Protein AF-A0A800CI66-F1 (afdb_monomer)

Structure (mmCIF, N/CA/C/O backbone):
data_AF-A0A800CI66-F1
#
_entry.id   AF-A0A800CI66-F1
#
loop_
_atom_site.group_PDB
_atom_site.id
_atom_site.type_symbol
_atom_site.label_atom_id
_atom_site.label_alt_id
_atom_site.label_comp_id
_atom_site.label_asym_id
_atom_site.label_entity_id
_atom_site.label_seq_id
_atom_site.pdbx_PDB_ins_c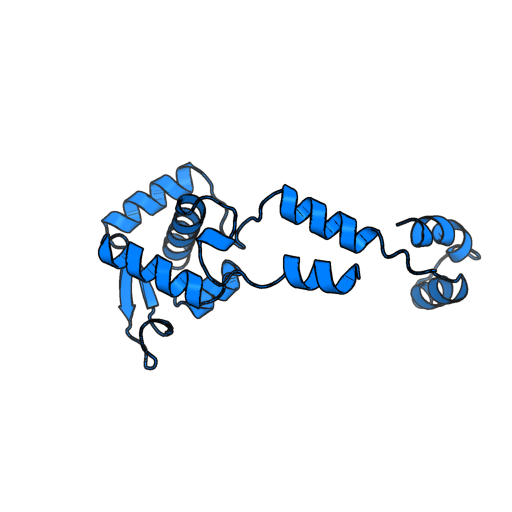ode
_atom_site.Cartn_x
_atom_site.Cartn_y
_atom_site.Cartn_z
_atom_site.occupancy
_atom_site.B_iso_or_equiv
_atom_site.auth_seq_id
_atom_site.auth_comp_id
_atom_site.auth_asym_id
_atom_site.auth_atom_id
_atom_site.pdbx_PDB_model_num
ATOM 1 N N . MET A 1 1 ? 24.582 8.486 -17.882 1.00 59.38 1 MET A N 1
ATOM 2 C CA . MET A 1 1 ? 23.494 9.438 -17.554 1.00 59.38 1 MET A CA 1
ATOM 3 C C . MET A 1 1 ? 22.130 8.753 -17.444 1.00 59.38 1 MET A C 1
ATOM 5 O O . MET A 1 1 ? 21.470 8.990 -16.444 1.00 59.38 1 MET A O 1
ATOM 9 N N . SER A 1 2 ? 21.747 7.854 -18.367 1.00 73.31 2 SER A N 1
ATOM 10 C CA . SER A 1 2 ? 20.479 7.088 -18.302 1.00 73.31 2 SER A CA 1
ATOM 11 C C . SER A 1 2 ? 20.281 6.310 -16.981 1.00 73.31 2 SER A C 1
ATOM 13 O O . SER A 1 2 ? 19.264 6.476 -16.314 1.00 73.31 2 SER A O 1
ATOM 15 N N . THR A 1 3 ? 21.295 5.570 -16.512 1.00 80.12 3 THR A N 1
ATOM 16 C CA . THR A 1 3 ? 21.186 4.747 -15.289 1.00 80.12 3 THR A CA 1
ATOM 17 C C . THR A 1 3 ? 20.944 5.560 -14.015 1.00 80.12 3 THR A C 1
ATOM 19 O O . THR A 1 3 ? 20.149 5.153 -13.180 1.00 80.12 3 THR A O 1
ATOM 22 N N . ALA A 1 4 ? 21.594 6.719 -13.861 1.00 86.56 4 ALA A N 1
ATOM 23 C CA . ALA A 1 4 ? 21.391 7.576 -12.690 1.00 86.56 4 ALA A CA 1
ATOM 24 C C . ALA A 1 4 ? 19.958 8.126 -12.646 1.00 86.56 4 ALA A C 1
ATOM 26 O O . ALA A 1 4 ? 19.330 8.108 -11.595 1.00 86.56 4 ALA A O 1
ATOM 27 N N . LYS A 1 5 ? 19.423 8.531 -13.807 1.00 87.56 5 LYS A N 1
ATOM 28 C CA . LYS A 1 5 ? 18.041 9.001 -13.940 1.00 87.56 5 LYS A CA 1
ATOM 29 C C . LYS A 1 5 ? 17.033 7.901 -13.593 1.00 87.56 5 LYS A C 1
ATOM 31 O O . LYS A 1 5 ? 16.102 8.159 -12.839 1.00 87.56 5 LYS A O 1
ATOM 36 N N . LEU A 1 6 ? 17.259 6.674 -14.074 1.00 88.62 6 LEU A N 1
ATOM 37 C CA . LEU A 1 6 ? 16.419 5.523 -13.731 1.00 88.62 6 LEU A CA 1
ATOM 38 C C . LEU A 1 6 ? 16.428 5.240 -12.223 1.00 88.62 6 LEU A C 1
ATOM 40 O O . LEU A 1 6 ? 15.379 5.012 -11.637 1.00 88.62 6 LEU A O 1
ATOM 44 N N . MET A 1 7 ? 17.598 5.297 -11.581 1.00 90.88 7 MET A N 1
ATOM 45 C CA . MET A 1 7 ? 17.712 5.082 -10.132 1.00 90.88 7 MET A CA 1
ATOM 46 C C . MET A 1 7 ? 16.986 6.157 -9.323 1.00 90.88 7 MET A C 1
ATOM 48 O O . MET A 1 7 ? 16.417 5.848 -8.282 1.00 90.88 7 MET A O 1
ATOM 52 N N . THR A 1 8 ? 16.983 7.407 -9.794 1.00 90.88 8 THR A N 1
ATOM 53 C CA . THR A 1 8 ? 16.201 8.480 -9.169 1.00 90.88 8 THR A CA 1
ATOM 54 C C . THR A 1 8 ? 14.700 8.241 -9.315 1.00 90.88 8 THR A C 1
ATOM 56 O O . THR A 1 8 ? 13.977 8.403 -8.340 1.00 90.88 8 THR A O 1
ATOM 59 N N . LEU A 1 9 ? 14.240 7.819 -10.495 1.00 90.12 9 LEU A N 1
ATOM 60 C CA . LEU A 1 9 ? 12.824 7.550 -10.763 1.00 90.12 9 LEU A CA 1
ATOM 61 C C . LEU A 1 9 ? 12.292 6.338 -9.979 1.00 90.12 9 LEU A C 1
ATOM 63 O O . LEU A 1 9 ? 11.158 6.345 -9.520 1.00 90.12 9 LEU A O 1
ATOM 67 N N . LEU A 1 10 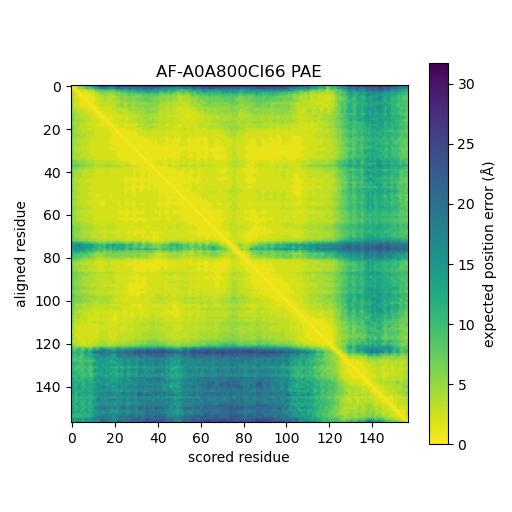? 13.119 5.305 -9.794 1.00 90.81 10 LEU A N 1
ATOM 68 C CA . LEU A 1 10 ? 12.773 4.093 -9.041 1.00 90.81 10 LEU A CA 1
ATOM 69 C C . LEU A 1 10 ? 13.034 4.211 -7.530 1.00 90.81 10 LEU A C 1
ATOM 71 O O . LEU A 1 10 ? 12.877 3.228 -6.800 1.00 90.81 10 LEU A O 1
ATOM 75 N N . ALA A 1 11 ? 13.480 5.374 -7.050 1.00 92.38 11 ALA A N 1
ATOM 76 C CA . ALA A 1 11 ? 13.741 5.575 -5.634 1.00 92.38 11 ALA A CA 1
ATOM 77 C C . ALA A 1 11 ? 12.439 5.423 -4.823 1.00 92.38 11 ALA A C 1
ATOM 79 O O . ALA A 1 11 ? 11.379 5.875 -5.260 1.00 92.38 11 ALA A O 1
ATOM 80 N N . PRO A 1 12 ? 12.487 4.808 -3.629 1.00 91.38 12 PRO A N 1
ATOM 81 C CA . PRO A 1 12 ? 11.289 4.619 -2.825 1.00 91.38 12 PRO A CA 1
ATOM 82 C C . PRO A 1 12 ? 10.708 5.969 -2.399 1.00 91.38 12 PRO A C 1
ATOM 84 O O . PRO A 1 12 ? 11.408 6.814 -1.833 1.00 91.38 12 PRO A O 1
ATOM 87 N N . ALA A 1 13 ? 9.405 6.152 -2.614 1.00 93.12 13 ALA A N 1
ATOM 88 C CA . ALA A 1 13 ? 8.688 7.300 -2.085 1.00 93.12 13 ALA A CA 1
ATOM 89 C C . ALA A 1 13 ? 8.714 7.267 -0.548 1.00 93.12 13 ALA A C 1
ATOM 91 O O . ALA A 1 13 ? 8.308 6.290 0.086 1.00 93.12 13 ALA A O 1
ATOM 92 N N . MET A 1 14 ? 9.206 8.352 0.051 1.00 94.00 14 MET A N 1
ATOM 93 C CA . MET A 1 14 ? 9.339 8.488 1.508 1.00 94.00 14 MET A CA 1
ATOM 94 C C . MET A 1 14 ? 8.180 9.259 2.150 1.00 94.00 14 MET A C 1
ATOM 96 O O . MET A 1 14 ? 8.096 9.318 3.378 1.00 94.00 14 MET A O 1
ATOM 100 N N . THR A 1 15 ? 7.300 9.835 1.329 1.00 93.81 15 THR A N 1
ATOM 101 C CA . THR A 1 15 ? 6.084 10.552 1.728 1.00 93.81 15 THR A CA 1
ATOM 102 C C . THR A 1 15 ? 4.930 10.155 0.809 1.00 93.81 15 THR A C 1
ATOM 104 O O . THR A 1 15 ? 5.155 9.613 -0.275 1.00 93.81 15 THR A O 1
ATOM 107 N N . VAL A 1 16 ? 3.694 10.401 1.245 1.00 92.56 16 VAL A N 1
ATOM 108 C CA . VAL A 1 16 ? 2.491 10.043 0.477 1.00 92.56 16 VAL A CA 1
ATOM 109 C C . VAL A 1 16 ? 2.383 10.903 -0.784 1.00 92.56 16 VAL A C 1
ATOM 111 O O . VAL A 1 16 ? 2.012 10.409 -1.842 1.00 92.56 16 VAL A O 1
ATOM 114 N N . GLU A 1 17 ? 2.766 12.175 -0.691 1.00 91.81 17 GLU A N 1
ATOM 115 C CA . GLU A 1 17 ? 2.719 13.147 -1.787 1.00 91.81 17 GLU A CA 1
ATOM 116 C C . GLU A 1 17 ? 3.631 12.733 -2.949 1.00 91.81 17 GLU A C 1
ATOM 118 O O . GLU A 1 17 ? 3.308 12.970 -4.110 1.00 91.81 17 GLU A O 1
ATOM 123 N N . ASN A 1 18 ? 4.735 12.045 -2.641 1.00 92.81 18 ASN A N 1
ATOM 124 C CA . ASN A 1 18 ? 5.693 11.561 -3.632 1.00 92.81 18 ASN A CA 1
ATOM 125 C C . ASN A 1 18 ? 5.241 10.273 -4.341 1.00 92.81 18 ASN A C 1
ATOM 127 O O . ASN A 1 18 ? 5.961 9.794 -5.209 1.00 92.81 18 ASN A O 1
ATOM 131 N N . LEU A 1 19 ? 4.089 9.690 -3.985 1.00 93.12 19 LEU A N 1
ATOM 132 C CA . LEU A 1 19 ? 3.550 8.521 -4.693 1.00 93.12 19 LEU A CA 1
ATOM 133 C C . LEU A 1 19 ? 2.924 8.882 -6.047 1.00 93.12 19 LEU A C 1
ATOM 135 O O . LEU A 1 19 ? 2.659 7.987 -6.843 1.00 93.12 19 LEU A O 1
ATOM 139 N N . GLY A 1 20 ? 2.625 10.164 -6.287 1.00 93.12 20 GLY A N 1
ATOM 140 C CA . GLY A 1 20 ? 2.016 10.627 -7.539 1.00 93.12 2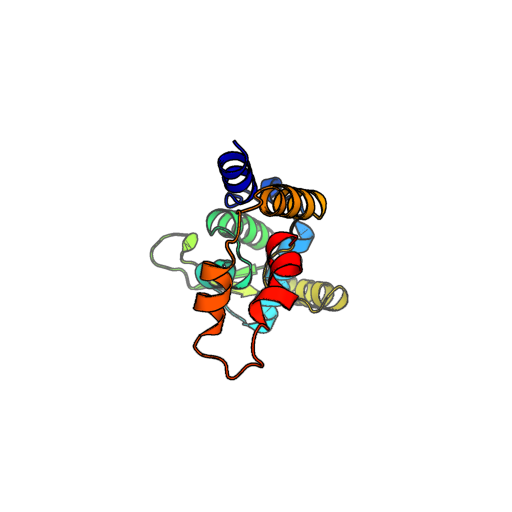0 GLY A CA 1
ATOM 141 C C . GLY A 1 20 ? 0.574 10.150 -7.764 1.00 93.12 20 GLY A C 1
ATOM 142 O O . GLY A 1 20 ? 0.019 10.354 -8.839 1.00 93.12 20 GLY A O 1
ATOM 143 N N . ILE A 1 21 ? -0.059 9.538 -6.760 1.00 94.81 21 ILE A N 1
ATOM 144 C CA . ILE A 1 21 ? -1.425 9.005 -6.833 1.00 94.81 21 ILE A CA 1
ATOM 145 C C . ILE A 1 21 ? -2.318 9.582 -5.725 1.00 94.81 21 ILE A C 1
ATOM 147 O O . ILE A 1 21 ? -1.815 10.029 -4.690 1.00 94.81 21 ILE A O 1
ATOM 151 N N . PRO A 1 22 ? -3.655 9.555 -5.887 1.00 95.69 22 PRO A N 1
ATOM 152 C CA . PRO A 1 22 ? -4.568 10.043 -4.860 1.00 95.69 22 PRO A CA 1
ATOM 153 C C . PRO A 1 22 ? -4.422 9.285 -3.534 1.00 95.69 22 PRO A C 1
ATOM 155 O O . PRO A 1 22 ? -4.497 8.058 -3.502 1.00 95.69 22 PRO A O 1
ATOM 158 N N . VAL A 1 23 ? -4.320 10.012 -2.417 1.00 95.62 23 VAL A N 1
ATOM 159 C CA . VAL A 1 23 ? -4.201 9.423 -1.065 1.00 95.62 23 VAL A CA 1
ATOM 160 C C . VAL A 1 23 ? -5.350 8.464 -0.744 1.00 95.62 23 VAL A C 1
ATOM 162 O O . VAL A 1 23 ? -5.130 7.408 -0.153 1.00 95.62 23 VAL A O 1
ATOM 165 N N . GLY A 1 24 ? -6.568 8.791 -1.188 1.00 96.12 24 GLY A N 1
ATOM 166 C CA . GLY A 1 24 ? -7.743 7.938 -0.996 1.00 96.12 24 GLY A CA 1
ATOM 167 C C . GLY A 1 24 ? -7.592 6.547 -1.623 1.00 96.12 24 GLY A C 1
ATOM 168 O O . GLY A 1 24 ? -8.067 5.574 -1.052 1.00 96.12 24 GLY A O 1
ATOM 169 N N . LEU A 1 25 ? -6.855 6.417 -2.733 1.00 96.12 25 LEU A N 1
ATOM 170 C CA . LEU A 1 25 ? -6.569 5.114 -3.346 1.00 96.12 25 LEU A CA 1
ATOM 171 C C . LEU A 1 25 ? -5.669 4.253 -2.449 1.00 96.12 25 LEU A C 1
ATOM 173 O O . LEU A 1 25 ? -5.858 3.040 -2.354 1.00 96.12 25 LEU A O 1
ATOM 177 N N . VAL A 1 26 ? -4.707 4.887 -1.773 1.00 97.31 26 VAL A N 1
ATOM 178 C CA . VAL A 1 26 ? -3.818 4.219 -0.816 1.00 97.31 26 VAL A CA 1
ATOM 179 C C . VAL A 1 26 ? -4.606 3.767 0.411 1.00 97.31 26 VAL A C 1
ATOM 181 O O . VAL A 1 26 ? -4.471 2.624 0.840 1.00 97.31 26 VAL A O 1
ATOM 184 N N . GLN A 1 27 ? -5.469 4.636 0.944 1.00 97.62 27 GLN A N 1
ATOM 185 C CA . GLN A 1 27 ? -6.341 4.313 2.076 1.00 97.62 27 GLN A CA 1
ATOM 186 C C . GLN A 1 27 ? -7.317 3.178 1.742 1.00 97.62 27 GLN A C 1
ATOM 188 O O . GLN A 1 27 ? -7.475 2.263 2.545 1.00 97.62 27 GLN A O 1
ATOM 193 N N . ASP A 1 28 ? -7.910 3.183 0.546 1.00 97.94 28 ASP A N 1
ATOM 194 C CA . ASP A 1 28 ? -8.771 2.100 0.062 1.00 97.94 28 ASP A CA 1
ATOM 195 C C . ASP A 1 28 ? -8.033 0.755 0.037 1.00 97.94 28 ASP A C 1
ATOM 197 O O . ASP A 1 28 ? -8.575 -0.258 0.472 1.00 97.94 28 ASP A O 1
ATOM 201 N N . LEU A 1 29 ? -6.778 0.733 -0.425 1.00 98.12 29 LEU A N 1
ATOM 202 C CA . LEU A 1 29 ? -5.946 -0.475 -0.397 1.00 98.12 29 LEU A CA 1
ATOM 203 C C . LEU A 1 29 ? -5.614 -0.930 1.029 1.00 98.12 29 LEU A C 1
ATOM 205 O O . LEU A 1 29 ? -5.655 -2.131 1.293 1.00 98.12 29 LEU A O 1
ATOM 209 N N . ILE A 1 30 ? -5.340 0.003 1.948 1.00 98.38 30 ILE A N 1
ATOM 210 C CA . ILE A 1 30 ? -5.141 -0.306 3.374 1.00 98.38 30 ILE A CA 1
ATOM 211 C C . ILE A 1 30 ? -6.406 -0.946 3.956 1.00 98.38 30 ILE A C 1
ATOM 213 O O . ILE A 1 30 ? -6.315 -1.986 4.607 1.00 98.38 30 ILE A O 1
ATOM 217 N N . PHE A 1 31 ? -7.583 -0.367 3.695 1.00 98.56 31 PHE A N 1
ATOM 218 C CA . PHE A 1 31 ? -8.856 -0.908 4.172 1.00 98.56 31 PHE A CA 1
ATOM 219 C C . PHE A 1 31 ? -9.119 -2.314 3.637 1.00 98.56 31 PHE A C 1
ATOM 221 O O . PHE A 1 31 ? -9.475 -3.199 4.412 1.00 98.56 31 PHE A O 1
ATOM 228 N N . ARG A 1 32 ? -8.909 -2.539 2.336 1.00 98.56 32 ARG A N 1
ATOM 229 C CA . ARG A 1 32 ? -9.103 -3.862 1.729 1.00 98.56 32 ARG A CA 1
ATOM 230 C C . ARG A 1 32 ? -8.125 -4.902 2.271 1.00 98.56 32 ARG A C 1
ATOM 232 O O . ARG A 1 32 ? -8.522 -6.042 2.491 1.00 98.56 32 ARG A O 1
ATOM 239 N N . LEU A 1 33 ? -6.870 -4.520 2.516 1.00 98.50 33 LEU A N 1
ATOM 240 C CA . LEU A 1 33 ? -5.886 -5.432 3.100 1.00 98.50 33 LEU A CA 1
ATOM 241 C C . LEU A 1 33 ? -6.255 -5.814 4.537 1.00 98.50 33 LEU A C 1
ATOM 243 O O . LEU A 1 33 ? -6.262 -6.998 4.859 1.00 98.50 33 LEU A O 1
ATOM 247 N N . LEU A 1 34 ? -6.618 -4.836 5.372 1.00 98.50 34 LEU A N 1
ATOM 248 C CA . LEU A 1 34 ? -7.074 -5.095 6.740 1.00 98.50 34 LEU A CA 1
ATOM 249 C C . LEU A 1 34 ? -8.348 -5.942 6.773 1.00 98.50 34 LEU A C 1
ATOM 251 O O . LEU A 1 34 ? -8.478 -6.831 7.599 1.00 98.50 34 LEU A O 1
ATOM 255 N N . PHE A 1 35 ? -9.290 -5.708 5.865 1.00 98.19 35 PHE A N 1
ATOM 256 C CA . PHE A 1 35 ? -10.492 -6.534 5.787 1.00 98.19 35 PHE A CA 1
ATOM 257 C C . PHE A 1 35 ? -10.165 -7.990 5.418 1.00 98.19 35 PHE A C 1
ATOM 259 O O . PHE A 1 35 ? -10.749 -8.908 5.985 1.00 98.19 35 PHE A O 1
ATOM 266 N N . ASN A 1 36 ? -9.223 -8.210 4.493 1.00 96.94 36 ASN A N 1
ATOM 267 C CA . ASN A 1 36 ? -8.840 -9.554 4.051 1.00 96.94 36 ASN A CA 1
ATOM 268 C C . ASN A 1 36 ? -7.992 -10.319 5.075 1.00 96.94 36 ASN A C 1
ATOM 270 O O . ASN A 1 36 ? -8.165 -11.527 5.219 1.00 96.94 36 ASN A O 1
ATOM 274 N N . GLU A 1 37 ? -7.047 -9.650 5.737 1.00 97.44 37 GLU A N 1
ATOM 275 C CA . GLU A 1 37 ? -6.077 -10.293 6.638 1.00 97.44 37 GLU A CA 1
ATOM 276 C C . GLU A 1 37 ? -6.417 -10.107 8.130 1.00 97.44 37 GLU A C 1
ATOM 278 O O . GLU A 1 37 ? -5.822 -10.763 8.985 1.00 97.44 37 GLU A O 1
ATOM 283 N N . GLY A 1 38 ? -7.393 -9.255 8.453 1.00 97.12 38 GLY A N 1
ATOM 284 C CA . GLY A 1 38 ? -7.743 -8.862 9.814 1.00 97.12 38 GLY A CA 1
ATOM 285 C C . GLY A 1 38 ? -6.722 -7.881 10.386 1.00 97.12 38 GLY A C 1
ATOM 286 O O . GLY A 1 38 ? -6.667 -6.710 10.009 1.00 97.12 38 GLY A O 1
ATOM 287 N N . ASP A 1 39 ? -5.902 -8.381 11.304 1.00 97.69 39 ASP A N 1
ATOM 288 C CA . ASP A 1 39 ? -4.899 -7.595 12.011 1.00 97.69 39 ASP A CA 1
ATOM 289 C C . ASP A 1 39 ? -3.569 -7.598 11.253 1.00 97.69 39 ASP A C 1
ATOM 291 O O . ASP A 1 39 ? -2.920 -8.634 11.098 1.00 97.69 39 ASP A O 1
ATOM 295 N N . VAL A 1 40 ? -3.121 -6.421 10.814 1.00 98.25 40 VAL A N 1
ATOM 296 C CA . VAL A 1 40 ? -1.957 -6.278 9.930 1.00 98.25 40 VAL A CA 1
ATOM 297 C C . VAL A 1 40 ? -0.924 -5.343 10.552 1.00 98.25 40 VAL A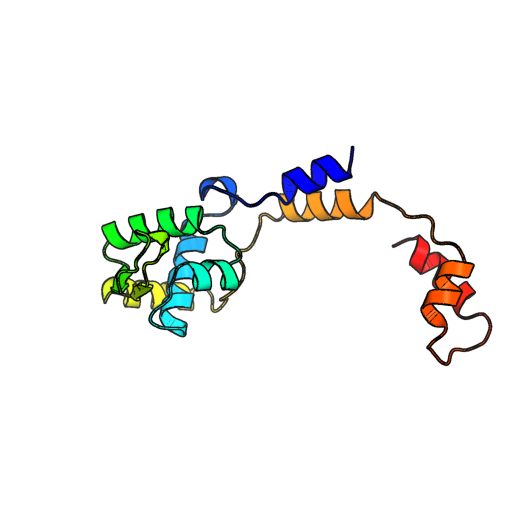 C 1
ATOM 299 O O . VAL A 1 40 ? -1.226 -4.230 10.983 1.00 98.25 40 VAL A O 1
ATOM 302 N N . ASN A 1 41 ? 0.331 -5.789 10.612 1.00 97.19 41 ASN A N 1
ATOM 303 C CA . ASN A 1 41 ? 1.449 -4.955 11.059 1.00 97.19 41 ASN A CA 1
ATOM 304 C C . ASN A 1 41 ? 2.091 -4.189 9.888 1.00 97.19 41 ASN A C 1
ATOM 306 O O . ASN A 1 41 ? 1.939 -4.556 8.724 1.00 97.19 41 ASN A O 1
ATOM 310 N N . ILE A 1 42 ? 2.843 -3.124 10.189 1.00 96.62 42 ILE A N 1
ATOM 311 C CA . ILE A 1 42 ? 3.454 -2.262 9.157 1.00 96.62 42 ILE A CA 1
ATOM 312 C C . ILE A 1 42 ? 4.394 -3.030 8.218 1.00 96.62 42 ILE A C 1
ATOM 314 O O . ILE A 1 42 ? 4.417 -2.740 7.024 1.00 96.62 42 ILE A O 1
ATOM 318 N N . ALA A 1 43 ? 5.128 -4.033 8.709 1.00 95.38 43 ALA A N 1
ATOM 319 C CA . ALA A 1 43 ? 5.997 -4.841 7.852 1.00 95.38 43 ALA A CA 1
ATOM 320 C C . ALA A 1 43 ? 5.191 -5.604 6.787 1.00 95.38 43 ALA A C 1
ATOM 322 O O . ALA A 1 43 ? 5.585 -5.629 5.620 1.00 95.38 43 ALA A O 1
ATOM 323 N N . ARG A 1 44 ? 4.030 -6.151 7.165 1.00 97.38 44 ARG A N 1
ATOM 324 C CA . ARG A 1 44 ? 3.117 -6.831 6.244 1.00 97.38 44 ARG A CA 1
ATOM 325 C C . ARG A 1 44 ? 2.489 -5.865 5.238 1.00 97.38 44 ARG A C 1
ATOM 327 O O . ARG A 1 44 ? 2.453 -6.173 4.049 1.00 97.38 44 ARG A O 1
ATOM 334 N N . PHE A 1 45 ? 2.087 -4.667 5.672 1.00 97.94 45 PHE A N 1
ATOM 335 C CA . PHE A 1 45 ? 1.657 -3.611 4.746 1.00 97.94 45 PHE A CA 1
ATOM 336 C C . PHE A 1 45 ? 2.747 -3.277 3.719 1.00 97.94 45 PHE A C 1
ATOM 338 O O . PHE A 1 45 ? 2.467 -3.221 2.523 1.00 97.94 45 PHE A O 1
ATOM 345 N N . SER A 1 46 ? 3.992 -3.083 4.163 1.00 96.94 46 SER A N 1
ATOM 346 C CA . SER A 1 46 ? 5.122 -2.788 3.277 1.00 96.94 46 SER A CA 1
ATOM 347 C C . SER A 1 46 ? 5.374 -3.896 2.261 1.00 96.94 46 SER A C 1
ATOM 349 O O . SER A 1 46 ? 5.614 -3.604 1.091 1.00 96.94 46 SER A O 1
ATOM 351 N N . GLU A 1 47 ? 5.297 -5.156 2.689 1.00 97.50 47 GLU A N 1
ATOM 352 C CA . GLU A 1 47 ? 5.480 -6.320 1.822 1.00 97.50 47 GLU A CA 1
ATOM 353 C C . GLU A 1 47 ? 4.412 -6.388 0.721 1.00 97.50 47 GLU A C 1
ATOM 355 O O . GLU A 1 47 ? 4.744 -6.515 -0.459 1.00 97.50 47 GLU A O 1
ATOM 360 N N . VAL A 1 48 ? 3.134 -6.271 1.097 1.00 98.12 48 VAL A N 1
ATOM 361 C CA . VAL A 1 48 ? 2.005 -6.435 0.169 1.00 98.12 48 VAL A CA 1
ATOM 362 C C . VAL A 1 48 ? 1.843 -5.216 -0.736 1.00 98.12 48 VAL A C 1
ATOM 364 O O . VAL A 1 48 ? 1.682 -5.357 -1.948 1.00 98.12 48 VAL A O 1
ATOM 367 N N . MET A 1 49 ? 1.903 -4.013 -0.161 1.00 97.69 49 MET A N 1
ATOM 368 C CA . MET A 1 49 ? 1.632 -2.763 -0.874 1.00 97.69 49 MET A CA 1
ATOM 369 C C . MET A 1 49 ? 2.866 -2.181 -1.568 1.00 97.69 49 MET A C 1
ATOM 371 O O . MET A 1 49 ? 2.728 -1.304 -2.419 1.00 97.69 49 MET A O 1
ATOM 375 N N . GLY A 1 50 ? 4.071 -2.652 -1.236 1.00 96.81 50 GLY A N 1
ATOM 376 C CA . GLY A 1 50 ? 5.319 -2.128 -1.794 1.00 96.81 50 GLY A CA 1
ATOM 377 C C . GLY A 1 50 ? 5.657 -0.708 -1.329 1.00 96.81 50 GLY A C 1
ATOM 378 O O . GLY A 1 50 ? 6.389 -0.004 -2.018 1.00 96.81 50 GLY A O 1
ATOM 379 N N . LEU A 1 51 ? 5.117 -0.273 -0.185 1.00 96.62 51 LEU A N 1
ATOM 380 C CA . LEU A 1 51 ? 5.341 1.062 0.370 1.00 96.62 51 LEU A CA 1
ATOM 381 C C . LEU A 1 51 ? 6.415 1.060 1.455 1.00 96.62 51 LEU A C 1
ATOM 383 O O . LEU A 1 51 ? 6.506 0.139 2.270 1.00 96.62 51 LEU A O 1
ATOM 387 N N . HIS A 1 52 ? 7.188 2.143 1.521 1.00 96.19 52 HIS A N 1
ATOM 388 C CA . HIS A 1 52 ? 8.150 2.336 2.598 1.00 96.19 52 HIS A CA 1
ATOM 389 C C . HIS A 1 52 ? 7.423 2.469 3.959 1.00 96.19 52 HIS A C 1
ATOM 391 O O . HIS A 1 52 ? 6.439 3.214 4.040 1.00 96.19 52 HIS A O 1
ATOM 397 N N . PRO A 1 53 ? 7.914 1.841 5.051 1.00 95.19 53 PRO A N 1
ATOM 398 C CA . PRO A 1 53 ? 7.256 1.862 6.364 1.00 95.19 53 PRO A CA 1
ATOM 399 C C . PRO A 1 53 ? 6.900 3.261 6.878 1.00 95.19 53 PRO A C 1
ATOM 401 O O . PRO A 1 53 ? 5.865 3.449 7.501 1.00 95.19 53 PRO A O 1
ATOM 404 N N . ARG A 1 54 ? 7.732 4.265 6.573 1.00 94.44 54 ARG A N 1
ATOM 405 C CA . ARG A 1 54 ? 7.496 5.670 6.953 1.00 94.44 54 ARG A CA 1
ATOM 406 C C . ARG A 1 54 ? 6.208 6.257 6.359 1.00 94.44 54 ARG A C 1
ATOM 408 O O . ARG A 1 54 ? 5.533 7.029 7.030 1.00 94.44 54 ARG A O 1
ATOM 415 N N . VAL A 1 55 ? 5.880 5.907 5.115 1.00 96.12 55 VAL A N 1
ATOM 416 C CA . VAL A 1 55 ? 4.652 6.369 4.444 1.00 96.12 55 VAL A CA 1
ATOM 417 C C . VAL A 1 55 ? 3.434 5.748 5.123 1.00 96.12 55 VAL A C 1
ATOM 419 O O . VAL A 1 55 ? 2.469 6.441 5.438 1.00 96.12 55 VAL A O 1
ATOM 422 N N . LEU A 1 56 ? 3.519 4.447 5.409 1.00 97.06 56 LEU A N 1
ATOM 423 C CA . LEU A 1 56 ? 2.473 3.694 6.096 1.00 97.06 56 LEU A CA 1
ATOM 424 C C . LEU A 1 56 ? 2.255 4.188 7.527 1.00 97.06 56 LEU A C 1
ATOM 426 O O . LEU A 1 56 ? 1.113 4.381 7.922 1.00 97.06 56 LEU A O 1
ATOM 430 N N . ASP A 1 57 ? 3.323 4.444 8.282 1.00 95.38 57 ASP A N 1
ATOM 431 C CA . ASP A 1 57 ? 3.249 4.961 9.653 1.00 95.38 57 ASP A CA 1
ATOM 432 C C . ASP A 1 57 ? 2.498 6.302 9.720 1.00 95.38 57 ASP A C 1
ATOM 434 O O . ASP A 1 57 ? 1.618 6.486 10.565 1.00 95.38 57 ASP A O 1
ATOM 438 N N . GLY A 1 58 ? 2.772 7.210 8.774 1.00 94.94 58 GLY A N 1
ATOM 439 C CA . GLY A 1 58 ? 2.052 8.478 8.644 1.00 94.94 58 GLY A CA 1
ATOM 440 C C . GLY A 1 58 ? 0.567 8.291 8.319 1.00 94.94 58 GLY A C 1
ATOM 441 O O . GLY A 1 58 ? -0.289 8.848 9.009 1.00 94.94 58 GLY A O 1
ATOM 442 N N . LEU A 1 59 ? 0.251 7.464 7.316 1.00 96.81 59 LEU A N 1
ATOM 443 C CA . LEU A 1 59 ? -1.131 7.196 6.898 1.00 96.81 59 LEU A CA 1
ATOM 444 C C . LEU A 1 59 ? -1.947 6.500 7.987 1.00 96.81 59 LEU A C 1
ATOM 446 O O . LEU A 1 59 ? -3.049 6.938 8.308 1.00 96.81 59 LEU A O 1
ATOM 450 N N . LEU A 1 60 ? -1.406 5.445 8.593 1.00 97.69 60 LEU A N 1
ATOM 451 C CA . LEU A 1 60 ? -2.079 4.694 9.651 1.00 97.69 60 LEU A CA 1
ATOM 452 C C . LEU A 1 60 ? -2.279 5.560 10.898 1.00 97.69 60 LEU A C 1
ATOM 454 O O . LEU A 1 60 ? -3.323 5.476 11.543 1.00 97.69 60 LEU A O 1
ATOM 458 N N . SER A 1 61 ? -1.335 6.457 11.201 1.00 96.19 61 SER A N 1
ATOM 459 C CA . SER A 1 61 ? -1.501 7.440 12.274 1.00 96.19 61 SER A CA 1
ATOM 460 C C . SER A 1 61 ? -2.668 8.395 12.012 1.00 96.19 61 SER A C 1
ATOM 462 O O . SER A 1 61 ? -3.461 8.635 12.924 1.00 96.19 61 SER A O 1
ATOM 464 N N . GLN A 1 62 ? -2.816 8.897 10.782 1.00 96.75 62 GLN A N 1
ATOM 465 C CA . GLN A 1 62 ? -3.953 9.739 10.385 1.00 96.75 62 GLN A CA 1
ATOM 466 C C . GLN A 1 62 ? -5.274 8.959 10.422 1.00 96.75 62 GLN A C 1
ATOM 468 O O . GLN A 1 62 ? -6.235 9.390 11.054 1.00 96.75 62 GLN A O 1
ATOM 473 N N . MET A 1 63 ? -5.312 7.761 9.835 1.00 98.00 63 MET A N 1
ATOM 474 C CA . MET A 1 63 ? -6.508 6.911 9.823 1.00 98.00 63 MET A CA 1
ATOM 475 C C . MET A 1 63 ? -6.953 6.514 11.239 1.00 98.00 63 MET A C 1
ATOM 477 O O . MET A 1 63 ? -8.154 6.378 11.493 1.00 98.00 63 MET A O 1
ATOM 481 N N . LYS A 1 64 ? -6.003 6.361 12.171 1.00 97.69 64 LYS A N 1
ATOM 482 C CA . LYS A 1 64 ? -6.276 6.133 13.594 1.00 97.69 64 LYS A CA 1
ATOM 483 C C . LYS A 1 64 ? -6.899 7.360 14.257 1.00 97.69 64 LYS A C 1
ATOM 485 O O . LYS A 1 64 ? -7.862 7.213 15.001 1.00 97.69 64 LYS A O 1
ATOM 490 N N . GLN A 1 65 ? -6.388 8.564 13.980 1.00 97.62 65 GLN A N 1
ATOM 491 C CA . GLN A 1 65 ? -6.992 9.817 14.464 1.00 97.62 65 GLN A CA 1
ATOM 492 C C . GLN A 1 65 ? -8.421 9.999 13.931 1.00 97.62 65 GLN A C 1
ATOM 494 O O . GLN A 1 65 ? -9.290 10.493 14.639 1.00 97.62 65 GLN A O 1
ATOM 499 N N . GLU A 1 66 ? -8.692 9.535 12.710 1.00 97.38 66 GLU A N 1
ATOM 500 C CA . GLU A 1 66 ? -10.039 9.510 12.133 1.00 97.38 66 GLU A CA 1
ATOM 501 C C . GLU A 1 66 ? -10.939 8.388 12.683 1.00 97.38 66 GLU A C 1
ATOM 503 O O . GLU A 1 66 ? -12.090 8.270 12.247 1.00 97.38 66 GLU A O 1
ATOM 508 N N . HIS A 1 67 ? -10.442 7.548 13.596 1.00 97.56 67 HIS A N 1
ATOM 509 C CA . HIS A 1 67 ? -11.125 6.364 14.125 1.00 97.56 67 HIS A CA 1
ATOM 510 C C . HIS A 1 67 ? -11.567 5.358 13.050 1.00 97.56 67 HIS A C 1
ATOM 512 O O . HIS A 1 67 ? -12.560 4.654 13.229 1.00 97.56 67 HIS A O 1
ATOM 518 N N . SER A 1 68 ? -10.862 5.292 11.918 1.00 98.06 68 SER A N 1
ATOM 519 C CA . SER A 1 68 ? -11.134 4.296 10.869 1.00 98.06 68 SER A CA 1
ATOM 520 C C . SER A 1 68 ? -10.298 3.023 11.045 1.00 98.06 68 SER A C 1
ATOM 522 O O . SER A 1 68 ? -10.657 1.977 10.520 1.00 98.06 68 SER A O 1
ATOM 524 N N . VAL A 1 69 ? -9.196 3.100 11.790 1.00 98.50 69 VAL A N 1
ATOM 525 C CA . VAL A 1 69 ? -8.385 1.952 12.217 1.00 98.50 69 VAL A CA 1
ATOM 526 C C . VAL A 1 69 ? -8.024 2.113 13.688 1.00 98.50 69 VAL A C 1
ATOM 528 O O . VAL A 1 69 ? -8.067 3.221 14.227 1.00 98.50 69 VAL A O 1
ATOM 531 N N . GLU A 1 70 ? -7.632 1.025 14.329 1.00 98.06 70 GLU A N 1
ATOM 532 C CA . GLU A 1 70 ? -7.159 1.016 15.710 1.00 98.06 70 GLU A CA 1
ATOM 533 C C . GLU A 1 70 ? -5.905 0.161 15.863 1.00 98.06 70 GLU A C 1
ATOM 535 O O . GLU A 1 70 ? -5.594 -0.658 15.002 1.00 98.06 70 GLU A O 1
ATOM 540 N N . VAL A 1 71 ? -5.154 0.381 16.944 1.00 97.81 71 VAL A N 1
ATOM 541 C CA . VAL A 1 71 ? -3.981 -0.438 17.271 1.00 97.81 71 VAL A CA 1
ATOM 542 C C . VAL A 1 71 ? -4.455 -1.613 18.113 1.00 97.81 71 VAL A C 1
ATOM 544 O O . VAL A 1 71 ? -4.782 -1.430 19.283 1.00 97.81 71 VAL A O 1
ATOM 547 N N . THR A 1 72 ? -4.461 -2.809 17.535 1.00 97.50 72 THR A N 1
ATOM 548 C CA . THR A 1 72 ? -4.869 -4.036 18.238 1.00 97.50 72 THR A CA 1
ATOM 549 C C . THR A 1 72 ? -3.734 -4.615 19.073 1.00 97.50 72 THR A C 1
ATOM 551 O O . THR A 1 72 ? -3.958 -5.225 20.119 1.00 97.50 72 THR A O 1
ATOM 554 N N . LYS A 1 73 ? -2.484 -4.365 18.663 1.00 96.56 73 LYS A N 1
ATOM 555 C CA . LYS A 1 73 ? -1.288 -4.752 19.413 1.00 96.56 73 LYS A CA 1
ATOM 556 C C . LYS A 1 73 ? -0.199 -3.692 19.312 1.00 96.56 73 LYS A C 1
ATOM 558 O O . LYS A 1 73 ? 0.262 -3.352 18.221 1.00 96.56 73 LYS A O 1
ATOM 563 N N . ALA A 1 74 ? 0.258 -3.218 20.470 1.00 92.06 74 ALA A N 1
ATOM 564 C CA . ALA A 1 74 ? 1.463 -2.405 20.567 1.00 92.06 74 ALA A CA 1
ATOM 565 C C . ALA A 1 74 ? 2.712 -3.290 20.427 1.00 92.06 74 ALA A C 1
ATOM 567 O O . ALA A 1 74 ? 2.761 -4.405 20.953 1.00 92.06 74 ALA A O 1
ATOM 568 N N . GLY A 1 75 ? 3.722 -2.793 19.717 1.00 85.75 75 GLY A N 1
ATOM 569 C CA . GLY A 1 75 ? 5.018 -3.451 19.593 1.00 85.75 75 GLY A CA 1
ATOM 570 C C . GLY A 1 75 ? 6.097 -2.772 20.437 1.00 85.75 75 GLY A C 1
ATOM 571 O O . GLY A 1 75 ? 5.855 -1.774 21.116 1.00 85.75 75 GLY A O 1
ATOM 572 N N . SER A 1 76 ? 7.304 -3.335 20.402 1.00 85.94 76 SER A N 1
ATOM 573 C CA . SER A 1 76 ? 8.442 -2.906 21.223 1.00 85.94 76 SER A CA 1
ATOM 574 C C . SER A 1 76 ? 9.165 -1.656 20.712 1.00 85.94 76 SER A C 1
ATOM 576 O O . SER A 1 76 ? 9.914 -1.044 21.468 1.00 85.94 76 SER A O 1
ATOM 578 N N . LEU A 1 77 ? 8.960 -1.266 19.450 1.00 84.19 77 LEU A N 1
ATOM 579 C CA . LEU A 1 77 ? 9.717 -0.211 18.771 1.00 84.19 77 LEU A CA 1
ATOM 580 C C . LEU A 1 77 ? 8.788 0.873 18.211 1.00 84.19 77 LEU A C 1
ATOM 582 O O . LEU A 1 77 ? 8.730 1.115 17.005 1.00 84.19 77 LEU A O 1
ATOM 586 N N . GLY A 1 78 ? 8.021 1.505 19.101 1.00 87.25 78 GLY A N 1
ATOM 587 C CA . GLY A 1 78 ? 7.122 2.607 18.749 1.00 87.25 78 GLY A CA 1
ATOM 588 C C . GLY A 1 78 ? 6.077 2.233 17.691 1.00 87.25 78 GLY A C 1
ATOM 589 O O . GLY A 1 78 ? 5.734 1.059 17.518 1.00 87.25 78 GLY A O 1
ATOM 590 N N . SER A 1 7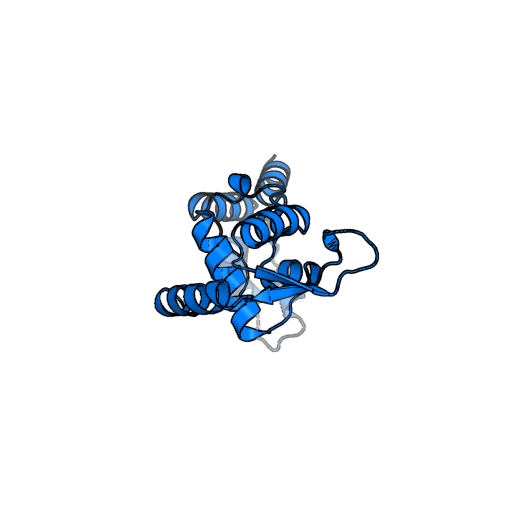9 ? 5.575 3.241 16.972 1.00 86.12 79 SER A N 1
ATOM 591 C CA . SER A 1 79 ? 4.454 3.091 16.034 1.00 86.12 79 SER A CA 1
ATOM 592 C C . SER A 1 79 ? 4.741 2.174 14.847 1.00 86.12 79 SER A C 1
ATOM 594 O O . SER A 1 79 ? 3.842 1.461 14.411 1.00 86.12 79 SER A O 1
ATOM 596 N N . ILE A 1 80 ? 6.004 2.083 14.415 1.00 88.50 80 ILE A N 1
ATOM 597 C CA . ILE A 1 80 ? 6.469 1.178 13.347 1.00 88.50 80 ILE A CA 1
ATOM 598 C C . ILE A 1 80 ? 6.225 -0.303 13.681 1.00 88.50 80 ILE A C 1
ATOM 600 O O . ILE A 1 80 ? 6.101 -1.134 12.785 1.00 88.50 80 ILE A O 1
ATOM 604 N N . SER A 1 81 ? 6.139 -0.645 14.966 1.00 91.50 81 SER A N 1
ATOM 605 C CA . SER A 1 81 ? 5.919 -2.020 15.428 1.00 91.50 81 SER A CA 1
ATOM 606 C C . SER A 1 81 ? 4.458 -2.338 15.768 1.00 91.50 81 SER A C 1
ATOM 608 O O . SER A 1 81 ? 4.168 -3.415 16.288 1.00 91.50 81 SER A O 1
ATOM 610 N N . PHE A 1 82 ? 3.533 -1.413 15.498 1.00 96.25 82 PHE A N 1
ATOM 611 C CA . PHE A 1 82 ? 2.114 -1.612 15.778 1.00 96.25 82 PHE A CA 1
ATOM 612 C C . PHE A 1 82 ? 1.457 -2.565 14.780 1.00 96.25 82 PHE A C 1
ATOM 614 O O . PHE A 1 82 ? 1.808 -2.624 13.599 1.00 96.25 82 PHE A O 1
ATOM 621 N N . THR A 1 83 ? 0.476 -3.303 15.292 1.00 97.88 83 THR A N 1
ATOM 622 C CA . THR A 1 83 ? -0.500 -4.051 14.498 1.00 97.88 83 THR A CA 1
ATOM 623 C C . THR A 1 83 ? -1.809 -3.279 14.508 1.00 97.88 83 THR A C 1
ATOM 625 O O . THR A 1 83 ? -2.227 -2.796 15.565 1.00 97.88 83 THR A O 1
ATOM 628 N N . TYR A 1 84 ? -2.406 -3.128 13.333 1.00 98.56 84 TYR A N 1
ATOM 629 C CA . TYR A 1 84 ? -3.621 -2.359 13.120 1.00 98.56 84 TYR A CA 1
ATOM 630 C C . TYR A 1 84 ? -4.775 -3.276 12.732 1.00 98.56 84 TYR A C 1
ATOM 632 O O . TYR A 1 84 ? -4.562 -4.246 12.011 1.00 98.56 84 TYR A O 1
ATOM 640 N N . GLY A 1 85 ? -5.976 -2.917 13.173 1.00 98.56 85 GLY A N 1
ATOM 641 C CA . GLY A 1 85 ? -7.240 -3.550 12.804 1.00 98.56 85 GLY A CA 1
ATOM 642 C C . GLY A 1 85 ? -8.274 -2.503 12.383 1.00 98.56 85 GLY A C 1
ATOM 643 O O . GLY A 1 85 ? -8.089 -1.298 12.599 1.00 98.56 85 GLY A O 1
ATOM 644 N N . LEU A 1 86 ? -9.361 -2.951 11.752 1.00 98.56 86 LEU A N 1
ATOM 645 C CA . LEU A 1 86 ? -10.490 -2.084 11.406 1.00 98.56 86 LEU A CA 1
ATOM 646 C C . LEU A 1 86 ? -11.373 -1.839 12.627 1.00 98.56 86 LEU A C 1
ATOM 648 O O . LEU A 1 86 ? -11.779 -2.775 13.305 1.00 98.56 86 LEU A O 1
ATOM 652 N N . THR A 1 87 ? -11.767 -0.585 12.825 1.00 98.56 87 THR A N 1
ATOM 653 C CA . THR A 1 87 ? -12.904 -0.258 13.697 1.00 98.56 87 THR A CA 1
ATOM 654 C C . THR A 1 87 ? -14.222 -0.556 12.973 1.00 98.56 87 THR A C 1
ATOM 656 O O . THR A 1 87 ? -14.237 -0.785 11.762 1.00 98.56 87 THR A O 1
ATOM 659 N N . GLU A 1 88 ? -15.369 -0.431 13.647 1.00 97.44 88 GLU A N 1
ATOM 660 C CA . GLU A 1 88 ? -16.682 -0.502 12.976 1.00 97.44 88 GLU A CA 1
ATOM 661 C C . GLU A 1 88 ? -16.830 0.523 11.835 1.00 97.44 88 GLU A C 1
ATOM 663 O O . GLU A 1 88 ? -17.410 0.234 10.785 1.00 97.44 88 GLU A O 1
ATOM 668 N N . LYS A 1 89 ? -16.277 1.732 12.014 1.00 97.62 89 LYS A N 1
ATOM 669 C CA . LYS A 1 89 ? -16.240 2.767 10.969 1.00 97.62 89 LYS A CA 1
ATOM 670 C C . LYS A 1 89 ? -15.333 2.342 9.812 1.00 97.62 89 LYS A C 1
ATOM 672 O O . LYS A 1 89 ? -15.698 2.537 8.652 1.00 97.62 89 LYS A O 1
ATOM 677 N N . GLY A 1 90 ? -14.178 1.756 10.127 1.00 98.06 90 GLY A N 1
ATOM 678 C CA . GLY A 1 90 ? -13.260 1.174 9.150 1.00 98.06 90 GLY A CA 1
ATOM 679 C C . GLY A 1 90 ? -13.901 0.068 8.325 1.00 98.06 90 GLY A C 1
ATOM 680 O O . GLY A 1 90 ? -13.769 0.067 7.107 1.00 98.06 90 GLY A O 1
ATOM 681 N N . MET A 1 91 ? -14.661 -0.816 8.973 1.00 98.19 91 MET A N 1
ATOM 682 C CA . MET A 1 91 ? -15.352 -1.935 8.335 1.00 98.19 91 MET A CA 1
ATOM 683 C C . MET A 1 91 ? -16.332 -1.464 7.254 1.00 98.19 91 MET A C 1
ATOM 685 O O . MET A 1 91 ? -16.362 -2.021 6.159 1.00 98.19 91 MET A O 1
ATOM 689 N N . LYS A 1 92 ? -17.080 -0.382 7.515 1.00 97.56 92 LYS A N 1
ATOM 690 C CA . LYS A 1 92 ? -17.968 0.231 6.511 1.00 97.56 92 LYS A CA 1
ATOM 691 C C . LYS A 1 92 ? -17.185 0.789 5.321 1.00 97.56 92 LYS A C 1
ATOM 693 O O . LYS A 1 92 ? -17.509 0.472 4.183 1.00 97.56 92 LYS A O 1
ATOM 698 N N . ARG A 1 93 ? -16.115 1.554 5.578 1.00 97.25 93 ARG A N 1
ATOM 699 C CA . ARG A 1 93 ? -15.261 2.099 4.506 1.00 97.25 93 ARG A CA 1
ATOM 700 C C . ARG A 1 93 ? -14.561 1.011 3.692 1.00 97.25 93 ARG A C 1
ATOM 702 O O . ARG A 1 93 ? -14.358 1.200 2.497 1.00 97.25 93 ARG A O 1
ATOM 709 N N . ALA A 1 94 ? -14.205 -0.110 4.315 1.00 98.06 94 ALA A N 1
ATOM 710 C CA . ALA A 1 94 ? -13.649 -1.260 3.616 1.00 98.06 94 ALA A CA 1
ATOM 711 C C . ALA A 1 94 ? -14.660 -1.877 2.642 1.00 98.06 94 ALA A C 1
ATOM 713 O O . ALA A 1 94 ? -14.283 -2.185 1.513 1.00 98.06 94 ALA A O 1
ATOM 714 N N . GLY A 1 95 ? -15.936 -1.969 3.034 1.00 97.69 95 GLY A N 1
ATOM 715 C CA . GLY A 1 95 ? -17.030 -2.338 2.130 1.00 97.69 95 GLY A CA 1
ATOM 716 C C . GLY A 1 95 ? -17.101 -1.415 0.911 1.00 97.69 95 GLY A C 1
ATOM 717 O O . GLY A 1 95 ? -16.959 -1.882 -0.217 1.00 97.69 95 GLY A O 1
ATOM 718 N N . ASP A 1 96 ? -17.172 -0.098 1.137 1.00 97.38 96 ASP A N 1
ATOM 719 C CA . ASP A 1 96 ? -17.208 0.889 0.047 1.00 97.38 96 ASP A CA 1
ATOM 720 C C . ASP A 1 96 ? -15.968 0.791 -0.868 1.00 97.38 96 ASP A C 1
ATOM 722 O O . ASP A 1 96 ? -16.047 1.002 -2.081 1.00 97.38 96 ASP A O 1
ATOM 726 N N . ALA A 1 97 ? -14.793 0.506 -0.294 1.00 97.69 97 ALA A N 1
ATOM 727 C CA . ALA A 1 97 ? -13.555 0.327 -1.046 1.00 97.69 97 ALA A CA 1
ATOM 728 C C . ALA A 1 97 ? -13.600 -0.929 -1.928 1.00 97.69 97 ALA A C 1
ATOM 730 O O . ALA A 1 97 ? -13.121 -0.885 -3.064 1.00 97.69 97 ALA A O 1
ATOM 731 N N . PHE A 1 98 ? -14.178 -2.029 -1.446 1.00 97.25 98 PHE A N 1
ATOM 732 C CA . PHE A 1 98 ? -14.372 -3.247 -2.233 1.00 97.25 98 PHE A CA 1
ATOM 733 C C . PHE A 1 98 ? -15.399 -3.077 -3.352 1.00 97.25 98 PHE A C 1
ATOM 735 O O . PHE A 1 98 ? -15.171 -3.577 -4.457 1.00 97.25 98 PHE A O 1
ATOM 742 N N . ASP A 1 99 ? -16.466 -2.316 -3.115 1.00 97.31 99 ASP A N 1
ATOM 743 C CA . ASP A 1 99 ? -17.461 -1.998 -4.146 1.00 97.31 99 ASP A CA 1
ATOM 744 C C . ASP A 1 99 ? -16.839 -1.234 -5.325 1.00 97.31 99 ASP A C 1
ATOM 746 O O . ASP A 1 99 ? -17.227 -1.426 -6.478 1.00 97.31 99 ASP A O 1
ATOM 750 N N . ARG A 1 100 ? -15.823 -0.398 -5.062 1.00 96.12 100 ARG A N 1
ATOM 751 C CA . ARG A 1 100 ? -15.062 0.305 -6.110 1.00 96.12 100 ARG A CA 1
ATOM 752 C C . ARG A 1 100 ? -14.055 -0.590 -6.829 1.00 96.12 100 ARG A C 1
ATOM 754 O O . ARG A 1 100 ? -13.839 -0.423 -8.028 1.00 96.12 100 ARG A O 1
ATOM 761 N N . SER A 1 101 ? -13.367 -1.470 -6.105 1.00 96.75 101 SER A N 1
ATOM 762 C CA . SER A 1 101 ? -12.341 -2.352 -6.667 1.00 96.75 101 SER A CA 1
ATOM 763 C C . SER A 1 101 ? -11.998 -3.488 -5.716 1.00 96.75 101 SER A C 1
ATOM 765 O O . SER A 1 101 ? -11.819 -3.277 -4.523 1.00 96.75 101 SER A O 1
ATOM 767 N N . GLN A 1 102 ? -11.794 -4.681 -6.270 1.00 95.75 102 GLN A N 1
ATOM 768 C CA . GLN A 1 102 ? -11.365 -5.871 -5.530 1.00 95.75 102 GLN A CA 1
ATOM 769 C C . GLN A 1 102 ? -9.835 -6.027 -5.475 1.00 95.75 102 GLN A C 1
ATOM 771 O O . GLN A 1 102 ? -9.326 -6.998 -4.921 1.00 95.75 102 GLN A O 1
ATOM 776 N N . TYR A 1 103 ? -9.079 -5.097 -6.069 1.00 96.56 103 TYR A N 1
ATOM 77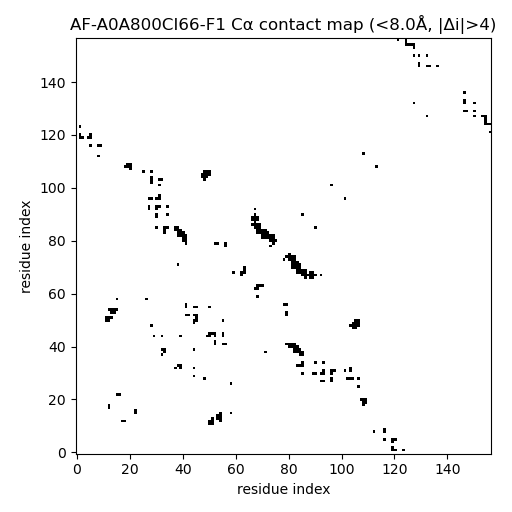7 C CA . TYR A 1 103 ? -7.624 -5.201 -6.133 1.00 96.56 103 TYR A CA 1
ATOM 778 C C . TYR A 1 103 ? -6.975 -4.985 -4.757 1.00 96.56 103 TYR A C 1
ATOM 780 O O . TYR A 1 103 ? -7.180 -3.953 -4.108 1.00 96.56 103 TYR A O 1
ATOM 788 N N . VAL A 1 104 ? -6.140 -5.948 -4.358 1.00 96.56 104 VAL A N 1
ATOM 789 C CA . VAL A 1 104 ? -5.287 -5.905 -3.165 1.00 96.56 104 VAL A CA 1
ATOM 790 C C . VAL A 1 104 ? -3.886 -6.348 -3.570 1.00 96.56 104 VAL A C 1
ATOM 792 O O . VAL A 1 104 ? -3.707 -7.432 -4.121 1.00 96.56 104 VAL A O 1
ATOM 795 N N . GLY A 1 105 ? -2.893 -5.498 -3.331 1.00 96.56 105 GLY A N 1
ATOM 796 C CA . GLY A 1 105 ? -1.521 -5.747 -3.754 1.00 96.56 105 GLY A CA 1
ATOM 797 C C . GLY A 1 105 ? -0.700 -4.467 -3.791 1.00 96.56 105 GLY A C 1
ATOM 798 O O . GLY A 1 105 ? -0.989 -3.513 -3.063 1.00 96.56 105 GLY A O 1
ATOM 799 N N . ARG A 1 106 ? 0.321 -4.458 -4.654 1.00 97.44 106 ARG A N 1
ATOM 800 C CA . ARG A 1 106 ? 1.240 -3.327 -4.796 1.00 97.44 106 ARG A CA 1
ATOM 801 C C . ARG A 1 106 ? 0.505 -2.070 -5.231 1.00 97.44 106 ARG A C 1
ATOM 803 O O . ARG A 1 106 ? -0.388 -2.104 -6.071 1.00 97.44 106 ARG A O 1
ATOM 810 N N . ILE A 1 107 ? 0.923 -0.947 -4.676 1.00 96.25 107 ILE A N 1
ATOM 811 C CA . ILE A 1 107 ? 0.371 0.352 -5.029 1.00 96.25 107 ILE A CA 1
ATOM 812 C C . ILE A 1 107 ? 0.643 0.653 -6.511 1.00 96.25 107 ILE A C 1
ATOM 814 O O . ILE A 1 107 ? 1.769 0.439 -6.973 1.00 96.25 107 ILE A O 1
ATOM 818 N N . PRO A 1 108 ? -0.368 1.117 -7.271 1.00 94.75 108 PRO A N 1
ATOM 819 C CA . PRO A 1 108 ? -0.155 1.548 -8.643 1.00 94.75 108 PRO A CA 1
ATOM 820 C C . PRO A 1 108 ? 0.712 2.807 -8.681 1.00 94.75 108 PRO A C 1
ATOM 822 O O . PRO A 1 108 ? 0.724 3.597 -7.740 1.00 94.75 108 PRO A O 1
ATOM 825 N N . VAL A 1 109 ? 1.406 3.001 -9.797 1.00 94.44 109 VAL A N 1
ATOM 826 C CA . VAL A 1 109 ? 2.223 4.189 -10.070 1.00 94.44 109 VAL A CA 1
ATOM 827 C C . VAL A 1 109 ? 1.591 5.014 -11.195 1.00 94.44 109 VAL A C 1
ATOM 829 O O . VAL A 1 109 ? 0.814 4.453 -11.978 1.00 94.44 109 VAL A O 1
ATOM 832 N N . PRO A 1 110 ? 1.906 6.316 -11.308 1.00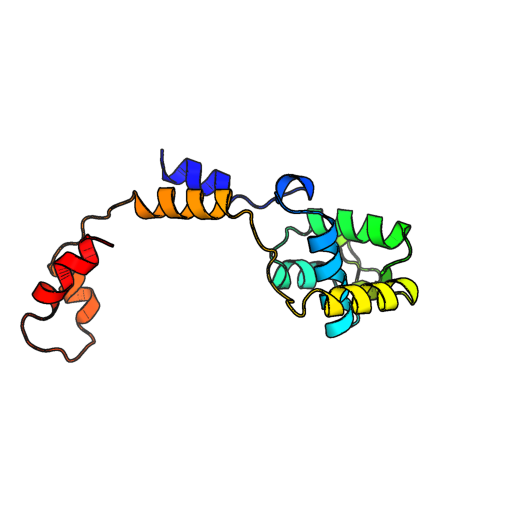 94.88 110 PRO A N 1
ATOM 833 C CA . PRO A 1 110 ? 1.488 7.130 -12.446 1.00 94.88 110 PRO A CA 1
ATOM 834 C C . PRO A 1 110 ? 1.934 6.523 -13.779 1.00 94.88 110 PRO A C 1
ATOM 836 O O . PRO A 1 110 ? 3.016 5.936 -13.890 1.00 94.88 110 PRO A O 1
ATOM 839 N N . LEU A 1 111 ? 1.095 6.664 -14.807 1.00 95.00 111 LEU A N 1
ATOM 840 C CA . LEU A 1 111 ? 1.387 6.109 -16.129 1.00 95.00 111 LEU A CA 1
ATOM 841 C C . LEU A 1 111 ? 2.587 6.813 -16.770 1.00 95.00 111 LEU A C 1
ATOM 843 O O . LEU A 1 111 ? 3.367 6.188 -17.487 1.00 95.00 111 LEU A O 1
ATOM 847 N N . GLU A 1 112 ? 2.737 8.103 -16.499 1.00 94.88 112 GLU A N 1
ATOM 848 C CA . GLU A 1 112 ? 3.825 8.948 -16.970 1.00 94.88 112 GLU A CA 1
ATOM 849 C C . GLU A 1 112 ? 5.168 8.451 -16.420 1.00 94.88 112 GLU A C 1
ATOM 851 O O . GLU A 1 112 ? 6.080 8.183 -17.204 1.00 94.88 112 GLU A O 1
ATOM 856 N N . ASP A 1 113 ? 5.248 8.219 -15.106 1.00 93.75 113 ASP A N 1
ATOM 857 C CA . ASP A 1 113 ? 6.444 7.694 -14.433 1.00 93.75 113 ASP A CA 1
ATOM 858 C C . ASP A 1 113 ? 6.795 6.292 -14.942 1.00 93.75 113 ASP A C 1
ATOM 860 O O . ASP A 1 113 ? 7.953 5.993 -15.244 1.00 93.75 113 ASP A O 1
ATOM 864 N N . TYR A 1 114 ? 5.788 5.425 -15.099 1.00 94.19 114 TYR A N 1
ATOM 865 C CA . TYR A 1 114 ? 5.981 4.098 -15.681 1.00 94.19 114 TYR A CA 1
ATOM 866 C C . TYR A 1 114 ? 6.536 4.183 -17.110 1.00 94.19 114 TYR A C 1
ATOM 868 O O . TYR A 1 114 ? 7.512 3.511 -17.449 1.00 94.19 114 TYR A O 1
ATOM 876 N N . THR A 1 115 ? 5.936 5.030 -17.947 1.00 94.62 115 THR A N 1
ATOM 877 C CA . THR A 1 115 ? 6.344 5.210 -19.345 1.00 94.62 115 THR A CA 1
ATOM 878 C C . THR A 1 115 ? 7.772 5.735 -19.427 1.00 94.62 115 THR A C 1
ATOM 880 O O . THR A 1 115 ? 8.580 5.214 -20.197 1.00 94.62 115 THR A O 1
ATOM 883 N N . GLU A 1 116 ? 8.116 6.727 -18.608 1.00 93.69 116 GLU A N 1
ATOM 884 C CA . GLU A 1 116 ? 9.468 7.268 -18.546 1.00 93.69 116 GLU A CA 1
ATOM 885 C C . GLU A 1 116 ? 10.487 6.201 -18.123 1.00 93.69 116 GLU A C 1
ATOM 887 O O . GLU A 1 116 ? 11.529 6.064 -18.772 1.00 93.69 116 GLU A O 1
ATOM 892 N N . ALA A 1 117 ? 10.180 5.394 -17.102 1.00 92.88 117 ALA A N 1
ATOM 893 C CA . ALA A 1 117 ? 11.054 4.313 -16.651 1.00 92.88 117 ALA A CA 1
ATOM 894 C C . ALA A 1 117 ? 11.331 3.301 -17.771 1.00 92.88 117 ALA A C 1
ATOM 896 O O . ALA A 1 117 ? 12.490 2.961 -18.028 1.00 92.88 117 ALA A O 1
ATOM 897 N N . ILE A 1 118 ? 10.284 2.871 -18.483 1.00 92.12 118 ILE A N 1
ATOM 898 C CA . ILE A 1 118 ? 10.399 1.932 -19.603 1.00 92.12 118 ILE A CA 1
ATOM 899 C C . ILE A 1 118 ? 11.217 2.533 -20.748 1.00 92.12 118 ILE A C 1
ATOM 901 O O . ILE A 1 118 ? 12.095 1.860 -21.291 1.00 92.12 118 ILE A O 1
ATOM 905 N N . LEU A 1 119 ? 11.004 3.801 -21.102 1.00 90.94 119 LEU A N 1
ATOM 906 C CA . LEU A 1 119 ? 11.781 4.462 -22.154 1.00 90.94 119 LEU A CA 1
ATOM 907 C C . LEU A 1 119 ? 13.268 4.568 -21.787 1.00 90.94 119 LEU A C 1
ATOM 909 O O . LEU A 1 119 ? 14.129 4.270 -22.611 1.00 90.94 119 LEU A O 1
ATOM 913 N N . ILE A 1 120 ? 13.593 4.940 -20.547 1.00 89.62 120 ILE A N 1
ATOM 914 C CA . ILE A 1 120 ? 14.986 5.023 -20.081 1.00 89.62 120 ILE A CA 1
ATOM 915 C C . ILE A 1 120 ? 15.647 3.635 -20.087 1.00 89.62 120 ILE A C 1
ATOM 917 O O . ILE A 1 120 ? 16.804 3.498 -20.498 1.00 89.62 120 ILE A O 1
ATOM 921 N N . GLN A 1 121 ? 14.914 2.605 -19.653 1.00 85.69 121 GLN A N 1
ATOM 922 C CA . GLN A 1 121 ? 15.400 1.228 -19.602 1.00 85.69 121 GLN A CA 1
ATOM 923 C C . GLN A 1 121 ? 15.651 0.655 -21.007 1.00 85.69 121 GLN A C 1
ATOM 925 O O . GLN A 1 121 ? 16.700 0.058 -21.241 1.00 85.69 121 GLN A O 1
ATOM 930 N N . THR A 1 122 ? 14.733 0.883 -21.949 1.00 83.12 122 THR A N 1
ATOM 931 C CA . THR A 1 122 ? 14.802 0.361 -23.331 1.00 83.12 122 THR A CA 1
ATOM 932 C C . THR A 1 122 ? 15.808 1.097 -24.218 1.00 83.12 122 THR A C 1
ATOM 934 O O . THR A 1 122 ? 16.353 0.512 -25.149 1.00 83.12 122 THR A O 1
ATOM 937 N N . GLN A 1 123 ? 16.149 2.353 -23.909 1.00 75.06 123 GLN A N 1
ATOM 938 C CA . GLN A 1 123 ? 17.195 3.099 -24.628 1.00 75.06 123 GLN A CA 1
ATOM 939 C C . GLN A 1 123 ? 18.606 2.512 -24.461 1.00 75.06 123 GLN A C 1
ATOM 941 O O . GLN A 1 123 ? 19.522 2.877 -25.201 1.00 75.06 123 GLN A O 1
ATOM 946 N N . THR A 1 124 ? 18.815 1.613 -23.498 1.00 65.69 124 THR A N 1
ATOM 947 C CA . THR A 1 124 ? 20.107 0.946 -23.309 1.00 65.69 124 THR A CA 1
ATOM 948 C C . THR A 1 124 ? 20.194 -0.283 -24.214 1.00 65.69 124 THR A C 1
ATOM 950 O O . THR A 1 124 ? 20.052 -1.412 -23.757 1.00 65.69 124 THR A O 1
ATOM 953 N N . THR A 1 125 ? 20.450 -0.084 -25.510 1.00 63.62 125 THR A N 1
ATOM 954 C CA . THR A 1 125 ? 20.694 -1.204 -26.431 1.00 63.62 125 THR A CA 1
ATOM 955 C C . THR A 1 125 ? 22.037 -1.854 -26.101 1.00 63.62 125 THR A C 1
ATOM 957 O O . THR A 1 125 ? 23.108 -1.328 -26.421 1.00 63.62 125 THR A O 1
ATOM 960 N N . GLN A 1 126 ? 22.007 -3.008 -25.441 1.00 70.00 126 GLN A N 1
ATOM 961 C CA . GLN A 1 126 ? 23.204 -3.817 -25.257 1.00 70.00 126 GLN A CA 1
ATOM 962 C C . GLN A 1 126 ? 23.488 -4.539 -26.579 1.00 70.00 126 GLN A C 1
ATOM 964 O O . GLN A 1 126 ? 22.625 -5.237 -27.097 1.00 70.00 126 GLN A O 1
ATOM 969 N N . ARG A 1 127 ? 24.686 -4.381 -27.160 1.00 76.81 127 ARG A N 1
ATOM 970 C CA . ARG A 1 127 ? 25.051 -5.143 -28.365 1.00 76.81 127 ARG A CA 1
ATOM 971 C C . ARG A 1 127 ? 25.147 -6.623 -28.010 1.00 76.81 127 ARG A C 1
ATOM 973 O O . ARG A 1 127 ? 26.119 -7.037 -27.377 1.00 76.81 127 ARG A O 1
ATOM 980 N N . ILE A 1 128 ? 24.174 -7.413 -28.450 1.00 81.81 128 ILE A N 1
ATOM 981 C CA . ILE A 1 128 ? 24.176 -8.860 -28.257 1.00 81.81 128 ILE A CA 1
ATOM 982 C C . ILE A 1 128 ? 24.902 -9.506 -29.436 1.00 81.81 128 ILE A C 1
ATOM 984 O O . ILE A 1 128 ? 24.544 -9.339 -30.603 1.00 81.81 128 ILE A O 1
ATOM 988 N N . THR A 1 129 ? 25.967 -10.241 -29.132 1.00 87.31 129 THR A N 1
ATOM 989 C CA . THR A 1 129 ? 26.763 -10.957 -30.132 1.00 87.31 129 THR A CA 1
ATOM 990 C C . THR A 1 129 ? 26.162 -12.334 -30.439 1.00 87.31 129 THR A C 1
ATOM 992 O O . THR A 1 129 ? 25.562 -12.960 -29.561 1.00 87.31 129 THR A O 1
ATOM 995 N N . PRO A 1 130 ? 26.372 -12.883 -31.650 1.00 85.75 130 PRO A N 1
ATOM 996 C CA . PRO A 1 130 ? 25.892 -14.223 -32.001 1.00 85.75 130 PRO A CA 1
ATOM 997 C C . PRO A 1 130 ? 26.361 -15.326 -31.038 1.00 85.75 130 PRO A C 1
ATOM 999 O O . PRO A 1 130 ? 25.608 -16.255 -30.752 1.00 85.75 130 PRO A O 1
ATOM 1002 N N . SER A 1 131 ? 27.579 -15.214 -30.499 1.00 88.19 131 SER A N 1
ATOM 1003 C CA . SER A 1 131 ? 28.136 -16.182 -29.547 1.00 88.19 131 SER A CA 1
ATOM 1004 C C . SER A 1 131 ? 27.439 -16.141 -28.183 1.00 88.19 131 SER A C 1
ATOM 1006 O O . SER A 1 131 ? 27.282 -17.186 -27.553 1.00 88.19 131 SER A O 1
ATOM 1008 N N . GLN A 1 132 ? 26.974 -14.968 -27.734 1.00 88.31 132 GLN A N 1
ATOM 1009 C CA . GLN A 1 132 ? 26.153 -14.841 -26.525 1.00 88.31 132 GLN A CA 1
ATOM 1010 C C . GLN A 1 132 ? 24.791 -15.516 -26.709 1.00 88.31 132 GLN A C 1
ATOM 1012 O O . GLN A 1 132 ? 24.375 -16.271 -25.832 1.00 88.31 132 GLN A O 1
ATOM 1017 N N . VAL A 1 133 ? 24.140 -15.325 -27.863 1.00 88.62 133 VAL A N 1
ATOM 1018 C CA . VAL A 1 133 ? 22.865 -15.994 -28.182 1.00 88.62 133 VAL A CA 1
ATOM 1019 C C . VAL A 1 133 ? 23.050 -17.510 -28.236 1.00 88.62 133 VAL A C 1
ATOM 1021 O O . VAL A 1 133 ? 22.287 -18.252 -27.626 1.00 88.62 133 VAL A O 1
ATOM 1024 N N . GLN A 1 134 ? 24.096 -17.986 -28.915 1.00 88.69 134 GLN A N 1
ATOM 1025 C CA . GLN A 1 134 ? 24.393 -19.416 -29.005 1.00 88.69 134 GLN A CA 1
ATOM 1026 C C . GLN A 1 134 ? 24.654 -20.038 -27.626 1.00 88.69 134 GLN A C 1
ATOM 1028 O O . GLN A 1 134 ? 24.177 -21.136 -27.351 1.00 88.69 134 GLN A O 1
ATOM 1033 N N . ARG A 1 135 ? 25.372 -19.3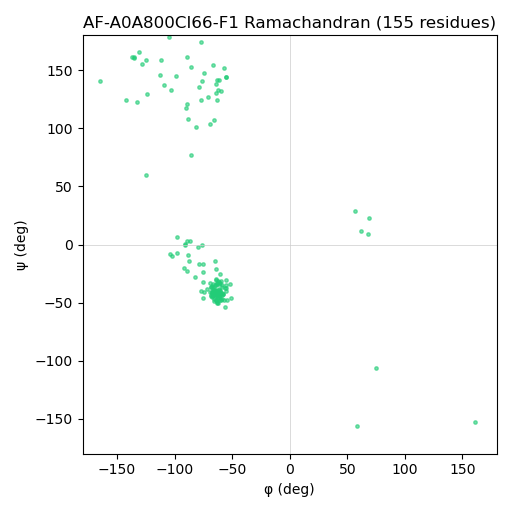29 -26.747 1.00 90.38 135 ARG A N 1
ATOM 1034 C CA . ARG A 1 135 ? 25.635 -19.778 -25.375 1.00 90.38 135 ARG A CA 1
ATOM 1035 C C . ARG A 1 135 ? 24.369 -19.803 -24.520 1.00 90.38 135 ARG A C 1
ATOM 1037 O O . ARG A 1 135 ? 24.184 -20.747 -23.768 1.00 90.38 135 ARG A O 1
ATOM 1044 N N . ALA A 1 136 ? 23.493 -18.806 -24.638 1.00 90.00 136 ALA A N 1
ATOM 1045 C CA . ALA A 1 136 ? 22.238 -18.762 -23.882 1.00 90.00 136 ALA A CA 1
ATOM 1046 C C . ALA A 1 136 ? 21.282 -19.911 -24.257 1.00 90.00 136 ALA A C 1
ATOM 1048 O O . ALA A 1 136 ? 20.524 -20.389 -23.418 1.00 90.00 136 ALA A O 1
ATOM 1049 N N . LEU A 1 137 ? 21.346 -20.378 -25.507 1.00 90.69 137 LEU A N 1
ATOM 1050 C CA . LEU A 1 137 ? 20.518 -21.466 -26.023 1.00 90.69 137 LEU A CA 1
ATOM 1051 C C . LEU A 1 137 ? 21.145 -22.864 -25.867 1.00 90.69 137 LEU A C 1
ATOM 1053 O O . LEU A 1 137 ? 20.523 -23.836 -26.284 1.00 90.69 137 LEU A O 1
ATOM 1057 N N . SER A 1 138 ? 22.353 -23.005 -25.302 1.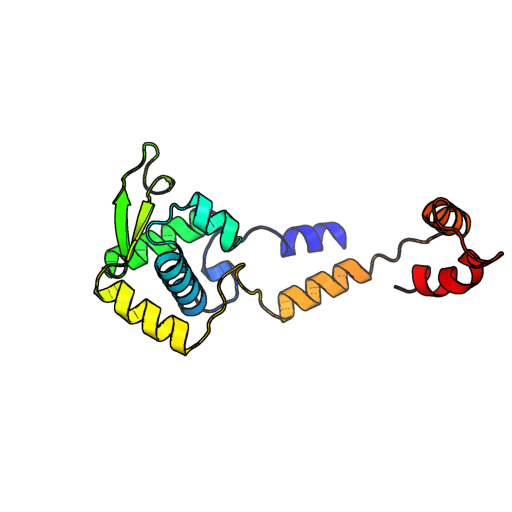00 90.19 138 SER A N 1
ATOM 1058 C CA . SER A 1 138 ? 23.107 -24.274 -25.352 1.00 90.19 138 SER A CA 1
ATOM 1059 C C . SER A 1 138 ? 22.442 -25.443 -24.621 1.00 90.19 138 SER A C 1
ATOM 1061 O O . SER A 1 138 ? 22.744 -26.593 -24.917 1.00 90.19 138 SER A O 1
ATOM 1063 N N . ASN A 1 139 ? 21.541 -25.155 -23.680 1.00 93.12 139 ASN A N 1
ATOM 1064 C CA . ASN A 1 139 ? 20.795 -26.164 -22.921 1.00 93.12 139 ASN A CA 1
ATOM 1065 C C . ASN A 1 139 ? 19.472 -26.576 -23.595 1.00 93.12 139 ASN A C 1
ATOM 1067 O O . ASN A 1 139 ? 18.711 -27.350 -23.021 1.00 93.12 139 ASN A O 1
ATOM 1071 N N . LEU A 1 140 ? 19.171 -26.045 -24.785 1.00 92.25 140 LEU A N 1
ATOM 1072 C CA . LEU A 1 140 ? 17.942 -26.319 -25.525 1.00 92.25 140 LEU A CA 1
ATOM 1073 C C . LEU A 1 140 ? 18.242 -27.166 -26.766 1.00 92.25 140 LEU A C 1
ATOM 1075 O O . LEU A 1 140 ? 19.187 -26.897 -27.507 1.00 92.25 140 LEU A O 1
ATOM 1079 N N . ILE A 1 141 ? 17.400 -28.167 -27.032 1.00 91.88 141 ILE A N 1
ATOM 1080 C CA . ILE A 1 141 ? 17.464 -28.956 -28.267 1.00 91.88 141 ILE A CA 1
ATOM 1081 C C . ILE A 1 141 ? 16.751 -28.160 -29.361 1.00 91.88 141 ILE A C 1
ATOM 1083 O O . ILE A 1 141 ? 15.523 -28.106 -29.402 1.00 91.88 141 ILE A O 1
ATOM 1087 N N . LEU A 1 142 ? 17.525 -27.502 -30.224 1.00 90.31 142 LEU A N 1
ATOM 1088 C CA . LEU A 1 142 ? 17.017 -26.610 -31.266 1.00 90.31 142 LEU A CA 1
ATOM 1089 C C . LEU A 1 142 ? 17.596 -26.977 -32.639 1.00 90.31 142 LEU A C 1
ATOM 1091 O O . LEU A 1 142 ? 18.695 -27.530 -32.710 1.00 90.31 142 LEU A O 1
ATOM 1095 N N . PRO A 1 143 ? 16.900 -26.636 -33.740 1.00 90.62 143 PRO A N 1
ATOM 1096 C CA . PRO A 1 143 ? 17.429 -26.813 -35.087 1.00 90.62 143 PRO A CA 1
ATOM 1097 C C . PRO A 1 143 ? 18.763 -26.085 -35.292 1.00 90.62 143 PRO A C 1
ATOM 1099 O O . PRO A 1 143 ? 19.015 -25.024 -34.708 1.00 90.62 143 PRO A O 1
ATOM 1102 N N . GLU A 1 144 ? 19.600 -26.599 -36.192 1.00 85.31 144 GLU A N 1
ATOM 1103 C CA . GLU A 1 144 ? 20.837 -25.917 -36.569 1.00 85.31 144 GLU A CA 1
ATOM 1104 C C . GLU A 1 144 ? 20.567 -24.480 -37.049 1.00 85.31 144 GLU A C 1
ATOM 1106 O O . GLU A 1 144 ? 19.558 -24.180 -37.692 1.00 85.31 144 GLU A O 1
ATOM 1111 N N . ASN A 1 145 ? 21.485 -23.564 -36.728 1.00 85.25 145 ASN A N 1
ATOM 1112 C CA . ASN A 1 145 ? 21.393 -22.137 -37.061 1.00 85.25 145 ASN A CA 1
ATOM 1113 C C . ASN A 1 145 ? 20.194 -21.378 -36.453 1.00 85.25 145 ASN A C 1
ATOM 1115 O O . ASN A 1 145 ? 19.972 -20.221 -36.815 1.00 85.25 145 ASN A O 1
ATOM 1119 N N . PHE A 1 146 ? 19.458 -21.953 -35.492 1.00 88.38 146 PHE A N 1
ATOM 1120 C CA . PHE A 1 146 ? 18.335 -21.270 -34.830 1.00 88.38 146 PHE A CA 1
ATOM 1121 C C . PHE A 1 146 ? 18.736 -19.917 -34.209 1.00 88.38 146 PHE A C 1
ATOM 1123 O O . PHE A 1 146 ? 18.036 -18.920 -34.385 1.00 88.38 146 PHE A O 1
ATOM 1130 N N . HIS A 1 147 ? 19.924 -19.843 -33.597 1.00 84.56 147 HIS A N 1
ATOM 1131 C CA . HIS A 1 147 ? 20.504 -18.611 -33.043 1.00 84.56 147 HIS A CA 1
ATOM 1132 C C . HIS A 1 147 ? 20.613 -17.462 -34.067 1.00 84.56 147 HIS A C 1
ATOM 1134 O O . HIS A 1 147 ? 20.481 -16.299 -33.695 1.00 84.56 147 HIS A O 1
ATOM 1140 N N . ARG A 1 148 ? 20.807 -17.762 -35.362 1.00 84.81 148 ARG A N 1
ATOM 1141 C CA . ARG A 1 148 ? 20.882 -16.744 -36.428 1.00 84.81 148 ARG A CA 1
ATOM 1142 C C . ARG A 1 148 ? 19.514 -16.181 -36.795 1.00 84.81 148 ARG A C 1
ATOM 1144 O O . ARG A 1 148 ? 19.427 -15.013 -37.153 1.00 84.81 148 ARG A O 1
ATOM 1151 N N . LYS A 1 149 ? 18.461 -17.000 -36.705 1.00 84.50 149 LYS A N 1
ATOM 1152 C CA . LYS A 1 149 ? 17.082 -16.585 -37.004 1.00 84.50 149 LYS A CA 1
ATOM 1153 C C . LYS A 1 149 ? 16.528 -15.659 -35.924 1.00 84.50 149 LYS A C 1
ATOM 1155 O O . LYS A 1 149 ? 15.848 -14.696 -36.251 1.00 84.50 149 LYS A O 1
ATOM 1160 N N . ILE A 1 150 ? 16.847 -15.930 -34.657 1.00 85.81 150 ILE A N 1
ATOM 1161 C CA . ILE A 1 150 ? 16.352 -15.124 -33.532 1.00 85.81 150 ILE A CA 1
ATOM 1162 C C . ILE A 1 150 ? 17.259 -13.939 -33.177 1.00 85.81 150 ILE A C 1
ATOM 1164 O O . ILE A 1 150 ? 16.790 -12.973 -32.586 1.00 85.81 150 ILE A O 1
ATOM 1168 N N . GLY A 1 151 ? 18.545 -13.994 -33.544 1.00 81.88 151 GLY A N 1
ATOM 1169 C CA . GLY A 1 151 ? 19.543 -12.983 -33.187 1.00 81.88 151 GLY A CA 1
ATOM 1170 C C . GLY A 1 151 ? 19.128 -11.538 -33.499 1.00 81.88 151 GLY A C 1
ATOM 1171 O O . GLY A 1 151 ? 19.258 -10.699 -32.613 1.00 81.88 151 GLY A O 1
ATOM 1172 N N . PRO A 1 152 ? 18.585 -11.227 -34.695 1.00 81.69 152 PRO A N 1
ATOM 1173 C CA . PRO A 1 152 ? 18.112 -9.881 -35.018 1.00 81.69 152 PRO A CA 1
ATOM 1174 C C . PRO A 1 152 ? 16.987 -9.387 -34.103 1.00 81.69 152 PRO A C 1
ATOM 1176 O O . PRO A 1 152 ? 17.017 -8.233 -33.697 1.00 81.69 152 PRO A O 1
ATOM 1179 N N . ALA A 1 153 ? 16.034 -10.253 -33.742 1.00 79.88 153 ALA A N 1
ATOM 1180 C CA . ALA A 1 153 ? 14.936 -9.897 -32.842 1.00 79.88 153 ALA A CA 1
ATOM 1181 C C . ALA A 1 153 ? 15.436 -9.669 -31.408 1.00 79.88 153 ALA A C 1
ATOM 1183 O O . ALA A 1 153 ? 15.037 -8.710 -30.762 1.00 79.88 153 ALA A O 1
ATOM 1184 N N . VAL A 1 154 ? 16.367 -10.509 -30.945 1.00 79.50 154 VAL A N 1
ATOM 1185 C CA . VAL A 1 154 ? 17.004 -10.378 -29.625 1.00 79.50 154 VAL A CA 1
ATOM 1186 C C . VAL A 1 154 ? 17.806 -9.077 -29.507 1.00 79.50 154 VAL A C 1
ATOM 1188 O O . VAL A 1 154 ? 17.860 -8.494 -28.436 1.00 79.50 154 VAL A O 1
ATOM 1191 N N . ASN A 1 155 ? 18.419 -8.611 -30.597 1.00 73.31 155 ASN A N 1
ATOM 1192 C CA . ASN A 1 155 ? 19.234 -7.392 -30.614 1.00 73.31 155 ASN A CA 1
ATOM 1193 C C . ASN A 1 155 ? 18.418 -6.111 -30.895 1.00 73.31 155 ASN A C 1
ATOM 1195 O O . ASN A 1 155 ? 18.974 -5.018 -30.841 1.00 73.31 155 ASN A O 1
ATOM 1199 N N . ALA A 1 156 ? 17.141 -6.252 -31.264 1.00 66.88 156 ALA A N 1
ATOM 1200 C CA . ALA A 1 156 ? 16.227 -5.150 -31.576 1.00 66.88 156 ALA A CA 1
ATOM 1201 C C . ALA A 1 156 ? 15.207 -4.863 -30.458 1.00 66.88 156 ALA A C 1
ATOM 1203 O O . ALA A 1 156 ? 14.458 -3.894 -30.578 1.00 66.88 156 ALA A O 1
ATOM 1204 N N . GLY A 1 157 ? 15.153 -5.717 -29.430 1.00 58.59 157 GLY A N 1
ATOM 1205 C CA . GLY A 1 157 ? 14.300 -5.567 -28.247 1.00 58.59 157 GLY A CA 1
ATOM 1206 C C . GLY A 1 157 ? 15.019 -4.984 -27.040 1.00 58.59 157 GLY A C 1
ATOM 1207 O O . GLY A 1 157 ? 16.257 -4.806 -27.100 1.00 58.59 157 GLY A O 1
#

Mean predicted aligned error: 6.95 Å

pLDDT: mean 91.92, std 7.94, range [58.59, 98.56]

Secondary structure (DSSP, 8-state):
-HHHHHHHHTSPP-SSGGG-S-HHHHHHHHHHHHHHHSSEEHHHHHHHH---HHHHHHHHHHHHHTTSEEEEE--SSSGGG-EEEE-HHHHHHHHHHHHH----SSPP--HHHHHHHHHHHHT------HHHHHHHTTTS---TTHHHHHHHHHTT-

Nearest PDB structures (foldseek):
  5e1z-assembly1_B  TM=5.275E-01  e=2.440E-03  Dehalococcoides mccartyi BTF08
  4em0-assembly1_B  TM=5.744E-01  e=6.647E-03  Staphylococcus aureus subsp. aureus MRSA252
  4zzl-assembly1_A  TM=5.441E-01  e=1.609E-02  Pseudomonas aeruginosa
  3f3x-assembly1_A-2  TM=5.405E-01  e=3.672E-02  Saccharolobus solfataricus
  3r0a-assembly1_A  TM=6.272E-01  e=9.964E-01  Methanosarcina mazei

Solvent-accessible surface area (backbone atoms only — not comparable to full-atom values): 9000 Å² total; per-residue (Å²): 113,61,67,62,53,48,54,62,72,68,48,79,44,72,43,66,81,66,46,67,55,65,67,66,61,55,50,36,40,51,33,44,44,28,68,73,66,40,68,43,34,42,67,56,50,23,67,48,32,68,46,45,56,65,33,51,48,54,50,52,52,51,38,35,75,70,50,33,29,42,77,77,38,87,41,96,63,57,76,67,42,26,24,32,27,65,31,78,59,19,51,53,53,22,51,58,32,44,76,76,44,83,77,74,54,60,66,80,69,41,68,64,60,52,50,52,47,51,52,54,59,64,68,62,72,66,89,68,50,71,66,58,50,44,60,75,46,64,91,53,97,69,66,87,71,48,53,67,72,47,43,64,60,67,53,71,102

Foldseek 3Di:
DLVVVLCVLPPADLEPVVQQDDPVLVLLLVLLVCVVVPKAALVRCCQFAVHDSNHVLVSVVVCVVVQQKDFPDDDDPPSNGTIIGGDPNVNVSNVVSVVVHNDHGYHDGDPVSVVSSVVSVLVPQDADDLVNLCVVCVVDDDDPPPSVVCVVVVRND

Sequence (157 aa):
MSTAKLMTLLAPAMTVENLGIPVGLVQDLIFRLLFNEGDVNIARFSEVMGLHPRVLDGLLSQMKQEHSVEVTKAGSLGSISFTYGLTEKGMKRAGDAFDRSQYVGRIPVPLEDYTEAILIQTQTTQRITPSQVQRALSNLILPENFHRKIGPAVNAG

Radius of gyration: 22.44 Å; Cα contacts (8 Å, |Δi|>4): 181; chains: 1; bounding box: 46×42×58 Å